Protein AF-A0A1J8Q9B5-F1 (afdb_monomer_lite)

pLDDT: mean 71.89, std 23.1, range [31.45, 95.44]

Structure (mmCIF, N/CA/C/O backbone):
data_AF-A0A1J8Q9B5-F1
#
_entry.id   AF-A0A1J8Q9B5-F1
#
loop_
_atom_site.group_PDB
_atom_site.id
_atom_site.type_symbol
_atom_site.label_atom_id
_atom_site.label_alt_id
_atom_site.label_comp_id
_atom_site.label_asym_id
_atom_site.label_entity_id
_atom_site.label_seq_id
_atom_site.pdbx_PDB_ins_code
_atom_site.Cartn_x
_atom_site.Cartn_y
_atom_site.Cartn_z
_atom_site.occupancy
_atom_site.B_iso_or_equiv
_atom_site.auth_seq_id
_atom_site.auth_comp_id
_atom_site.auth_asym_id
_atom_site.auth_atom_id
_atom_site.pdbx_PDB_model_num
ATOM 1 N N . MET A 1 1 ? 11.161 38.120 81.098 1.00 37.97 1 MET A N 1
ATOM 2 C CA . MET A 1 1 ? 11.593 39.272 80.282 1.00 37.97 1 MET A CA 1
ATOM 3 C C . MET A 1 1 ? 11.589 38.864 78.817 1.00 37.97 1 MET A C 1
ATOM 5 O O . MET A 1 1 ? 12.272 37.916 78.474 1.00 37.97 1 MET A O 1
ATOM 9 N N . VAL A 1 2 ? 10.709 39.518 78.053 1.00 39.62 2 VAL A N 1
ATOM 10 C CA . VAL A 1 2 ? 10.837 40.053 76.680 1.00 39.62 2 VAL A CA 1
ATOM 11 C C . VAL A 1 2 ? 11.689 39.292 75.637 1.00 39.62 2 VAL A C 1
ATOM 13 O O . VAL A 1 2 ? 12.862 39.021 75.855 1.00 39.62 2 VAL A O 1
ATOM 16 N N . ASN A 1 3 ? 11.066 39.044 74.474 1.00 36.25 3 ASN A N 1
ATOM 17 C CA . ASN A 1 3 ? 11.599 38.492 73.212 1.00 36.25 3 ASN A CA 1
ATOM 18 C C . ASN A 1 3 ? 12.945 39.108 72.749 1.00 36.25 3 ASN A C 1
ATOM 20 O O . ASN A 1 3 ? 13.311 40.205 73.172 1.00 36.25 3 ASN A O 1
ATOM 24 N N . PRO A 1 4 ? 13.609 38.494 71.747 1.00 43.34 4 PRO A N 1
ATOM 25 C CA . PRO A 1 4 ? 13.341 38.996 70.397 1.00 43.34 4 PRO A CA 1
ATOM 26 C C . PRO A 1 4 ? 13.170 37.912 69.322 1.00 43.34 4 PRO A C 1
ATOM 28 O O . PRO A 1 4 ? 14.044 37.093 69.044 1.00 43.34 4 PRO A O 1
ATOM 31 N N . THR A 1 5 ? 12.031 38.036 68.650 1.00 40.31 5 THR A N 1
ATOM 32 C CA . THR A 1 5 ? 11.688 37.568 67.311 1.00 40.31 5 THR A CA 1
ATOM 33 C C . THR A 1 5 ? 12.752 38.015 66.302 1.00 40.31 5 THR A C 1
ATOM 35 O O . THR A 1 5 ? 13.059 39.204 66.211 1.00 40.31 5 THR A O 1
ATOM 38 N N . LYS A 1 6 ? 13.300 37.089 65.507 1.00 41.00 6 LYS A N 1
ATOM 39 C CA . LYS A 1 6 ? 14.104 37.418 64.322 1.00 41.00 6 LYS A CA 1
ATOM 40 C C . LYS A 1 6 ? 13.505 36.776 63.075 1.00 41.00 6 LYS A C 1
ATOM 42 O O . LYS A 1 6 ? 13.606 35.572 62.887 1.00 41.00 6 LYS A O 1
ATOM 47 N N . GLY A 1 7 ? 12.991 37.645 62.208 1.00 36.69 7 GLY A N 1
ATOM 48 C CA . GLY A 1 7 ? 13.257 37.587 60.773 1.00 36.69 7 GLY A CA 1
ATOM 49 C C . GLY A 1 7 ? 12.438 36.590 59.967 1.00 36.69 7 GLY A C 1
ATOM 50 O O . GLY A 1 7 ? 12.928 35.528 59.594 1.00 36.69 7 GLY A O 1
ATOM 51 N N . GLU A 1 8 ? 11.236 37.020 59.606 1.00 31.45 8 GLU A N 1
ATOM 52 C CA . GLU A 1 8 ? 10.464 36.537 58.465 1.00 31.45 8 GLU A CA 1
ATOM 53 C C . GLU A 1 8 ? 11.328 36.570 57.187 1.00 31.45 8 GLU A C 1
ATOM 55 O O . GLU A 1 8 ? 11.732 37.632 56.713 1.00 31.45 8 GLU A O 1
ATOM 60 N N . LYS A 1 9 ? 11.673 35.394 56.646 1.00 39.00 9 LYS A N 1
ATOM 61 C CA . LYS A 1 9 ? 12.306 35.264 55.327 1.00 39.00 9 LYS A CA 1
ATOM 62 C C . LYS A 1 9 ? 11.243 34.861 54.314 1.00 39.00 9 LYS A C 1
ATOM 64 O O . LYS A 1 9 ? 10.872 33.694 54.221 1.00 39.00 9 LYS A O 1
ATOM 69 N N . VAL A 1 10 ? 10.801 35.853 53.545 1.00 36.19 10 VAL A N 1
ATOM 70 C CA . VAL A 1 10 ? 10.015 35.713 52.315 1.00 36.19 10 VAL A CA 1
ATOM 71 C C . VAL A 1 10 ? 10.718 34.719 51.387 1.00 36.19 10 VAL A C 1
ATOM 73 O O . VAL A 1 10 ? 11.797 34.992 50.860 1.00 36.19 10 VAL A O 1
ATOM 76 N N . LYS A 1 11 ? 10.124 33.537 51.216 1.00 38.09 11 LYS A N 1
ATOM 77 C CA . LYS A 1 11 ? 10.610 32.500 50.304 1.00 38.09 11 LYS A CA 1
ATOM 78 C C . LYS A 1 11 ? 9.924 32.717 48.956 1.00 38.09 11 LYS A C 1
ATOM 80 O O . LYS A 1 11 ? 8.767 32.359 48.777 1.00 38.09 11 LYS A O 1
ATOM 85 N N . GLN A 1 12 ? 10.639 33.391 48.062 1.00 38.09 12 GLN A N 1
ATOM 86 C CA . GLN A 1 12 ? 10.227 33.656 46.685 1.00 38.09 12 GLN A CA 1
ATOM 87 C C . GLN A 1 12 ? 9.994 32.346 45.915 1.00 38.09 12 GLN A C 1
ATOM 89 O O . GLN A 1 12 ? 10.729 31.371 46.093 1.00 38.09 12 GLN A O 1
ATOM 94 N N . GLU A 1 13 ? 8.970 32.351 45.062 1.00 38.22 13 GLU A N 1
ATOM 95 C CA . GLU A 1 13 ? 8.616 31.268 44.144 1.00 38.22 13 GLU A CA 1
ATOM 96 C C . GLU A 1 13 ? 9.751 30.943 43.150 1.00 38.22 13 GLU A C 1
ATOM 98 O O . GLU A 1 13 ? 10.479 31.841 42.710 1.00 38.22 13 GLU A O 1
ATOM 103 N N . PRO A 1 14 ? 9.919 29.667 42.759 1.00 37.19 14 PRO A N 1
ATOM 104 C CA . PRO A 1 14 ? 10.976 29.252 41.845 1.00 37.19 14 PRO A CA 1
ATOM 105 C C . PRO A 1 14 ? 10.692 29.689 40.398 1.00 37.19 14 PRO A C 1
ATOM 107 O O . PRO A 1 14 ? 9.735 29.249 39.763 1.00 37.19 14 PRO A O 1
ATOM 110 N N . ARG A 1 15 ? 11.586 30.525 39.852 1.00 40.06 15 ARG A N 1
ATOM 111 C CA . ARG A 1 15 ? 11.652 30.887 38.427 1.00 40.06 15 ARG A CA 1
ATOM 112 C C . ARG A 1 15 ? 11.910 29.653 37.553 1.00 40.06 15 ARG A C 1
ATOM 114 O O . ARG A 1 15 ? 12.902 28.950 37.728 1.00 40.06 15 ARG A O 1
ATOM 121 N N . VAL A 1 16 ? 11.042 29.459 36.564 1.00 41.94 16 VAL A N 1
ATOM 122 C CA . VAL A 1 16 ? 11.176 28.489 35.468 1.00 41.94 16 VAL A CA 1
ATOM 123 C C . VAL A 1 16 ? 12.417 28.824 34.618 1.00 41.94 16 VAL A C 1
ATOM 125 O O . VAL A 1 16 ? 12.542 29.971 34.186 1.00 41.94 16 VAL A O 1
ATOM 128 N N . PRO A 1 17 ? 13.333 27.875 34.339 1.00 41.62 17 PRO A N 1
ATOM 129 C CA . PRO A 1 17 ? 14.452 28.122 33.436 1.00 41.62 17 PRO A CA 1
ATOM 130 C C . PRO A 1 17 ? 14.002 28.113 31.965 1.00 41.62 17 PRO A C 1
ATOM 132 O O . PRO A 1 17 ? 13.393 27.163 31.469 1.00 41.62 17 PRO A O 1
ATOM 135 N N . GLU A 1 18 ? 14.323 29.203 31.272 1.00 42.78 18 GLU A N 1
ATOM 136 C CA . GLU A 1 18 ? 14.068 29.456 29.853 1.00 42.78 18 GLU A CA 1
ATOM 137 C C . GLU A 1 18 ? 14.906 28.510 28.962 1.00 42.78 18 GLU A C 1
ATOM 139 O O . GLU A 1 18 ? 16.101 28.309 29.184 1.00 42.78 18 GLU A O 1
ATOM 144 N N . LYS A 1 19 ? 14.283 27.887 27.951 1.00 44.78 19 LYS A N 1
ATOM 145 C CA . LYS A 1 19 ? 14.947 26.938 27.035 1.00 44.78 19 LYS A CA 1
ATOM 146 C C . LYS A 1 19 ? 15.888 27.674 26.059 1.00 44.78 19 LYS A C 1
ATOM 148 O O . LYS A 1 19 ? 15.477 28.681 25.484 1.00 44.78 19 LYS A O 1
ATOM 153 N N . PRO A 1 20 ? 17.094 27.151 25.764 1.00 37.00 20 PRO A N 1
ATOM 154 C CA . PRO A 1 20 ? 18.017 27.790 24.826 1.00 37.00 20 PRO A CA 1
ATOM 155 C C . PRO A 1 20 ? 17.549 27.664 23.362 1.00 37.00 20 PRO A C 1
ATOM 157 O O . PRO A 1 20 ? 17.234 26.575 22.872 1.00 37.00 20 PRO A O 1
ATOM 160 N N . LYS A 1 21 ? 17.528 28.804 22.655 1.00 39.72 21 LYS A N 1
ATOM 161 C CA . LYS A 1 21 ? 17.234 28.945 21.216 1.00 39.72 21 LYS A CA 1
ATOM 162 C C . LYS A 1 21 ? 18.351 28.308 20.370 1.00 39.72 21 LYS A C 1
ATOM 164 O O . LYS A 1 21 ? 19.524 28.608 20.564 1.00 39.72 21 LYS A O 1
ATOM 169 N N . ARG A 1 22 ? 17.991 27.447 19.409 1.00 42.56 22 ARG A N 1
ATOM 170 C CA . ARG A 1 22 ? 18.931 26.828 18.450 1.00 42.56 22 ARG A CA 1
ATOM 171 C C . ARG A 1 22 ? 19.319 27.837 17.352 1.00 42.56 22 ARG A C 1
ATOM 173 O O . ARG A 1 22 ? 18.414 28.475 16.815 1.00 42.56 22 ARG A O 1
ATOM 180 N N . PRO A 1 23 ? 20.604 27.974 16.976 1.00 38.94 23 PRO A N 1
ATOM 181 C CA . PRO A 1 23 ? 21.016 28.879 15.905 1.00 38.94 23 PRO A CA 1
ATOM 182 C C . PRO A 1 23 ? 20.683 28.311 14.514 1.00 38.94 23 PRO A C 1
ATOM 184 O O . PRO A 1 23 ? 20.817 27.113 14.256 1.00 38.94 23 PRO A O 1
ATOM 187 N N . GLY A 1 24 ? 20.220 29.201 13.630 1.00 32.00 24 GLY A N 1
ATOM 188 C CA . GLY A 1 24 ? 19.804 28.916 12.258 1.00 32.00 24 GLY A CA 1
ATOM 189 C C . GLY A 1 24 ? 20.959 28.479 11.355 1.00 32.00 24 GLY A C 1
ATOM 190 O O . GLY A 1 24 ? 22.085 28.959 11.467 1.00 32.00 24 GLY A O 1
ATOM 191 N N . LYS A 1 25 ? 20.669 27.544 10.447 1.00 38.66 25 LYS A N 1
ATOM 192 C CA . LYS A 1 25 ? 21.647 26.981 9.514 1.00 38.66 25 LYS A CA 1
ATOM 193 C C . LYS A 1 25 ? 21.808 27.922 8.317 1.00 38.66 25 LYS A C 1
ATOM 195 O O . LYS A 1 25 ? 20.867 28.138 7.558 1.00 38.66 25 LYS A O 1
ATOM 200 N N . SER A 1 26 ? 23.002 28.498 8.201 1.00 35.12 26 SER A N 1
ATOM 201 C CA . SER A 1 26 ? 23.416 29.380 7.110 1.00 35.12 26 SER A CA 1
ATOM 202 C C . SER A 1 26 ? 23.388 28.661 5.754 1.00 35.12 26 SER A C 1
ATOM 204 O O . SER A 1 26 ? 23.777 27.498 5.636 1.00 35.12 26 SER A O 1
ATOM 206 N N . ARG A 1 27 ? 22.911 29.379 4.736 1.00 37.00 27 ARG A N 1
ATOM 207 C CA . ARG A 1 27 ? 22.810 28.984 3.327 1.00 37.00 27 ARG A CA 1
ATOM 208 C C . ARG A 1 27 ? 24.163 29.225 2.650 1.00 37.00 27 ARG A C 1
ATOM 210 O O . ARG A 1 27 ? 24.475 30.365 2.322 1.00 37.00 27 ARG A O 1
ATOM 217 N N . MET A 1 28 ? 24.950 28.174 2.413 1.00 35.09 28 MET A N 1
ATOM 218 C CA . MET A 1 28 ? 26.115 28.268 1.525 1.00 35.09 28 MET A CA 1
ATOM 219 C C . MET A 1 28 ? 25.670 28.151 0.065 1.00 35.09 28 MET A C 1
ATOM 221 O O . MET A 1 28 ? 25.031 27.175 -0.326 1.00 35.09 28 MET A O 1
ATOM 225 N N . LYS A 1 29 ? 25.990 29.184 -0.719 1.00 39.03 29 LYS A N 1
ATOM 226 C CA . LYS A 1 29 ? 25.974 29.174 -2.183 1.00 39.03 29 LYS A CA 1
ATOM 227 C C . LYS A 1 29 ? 27.253 28.492 -2.664 1.00 39.03 29 LYS A C 1
ATOM 229 O O . LYS A 1 29 ? 28.325 28.863 -2.196 1.00 39.03 29 LYS A O 1
ATOM 234 N N . ILE A 1 30 ? 27.139 27.560 -3.604 1.00 41.88 30 ILE A N 1
ATOM 235 C CA . ILE A 1 30 ? 28.253 27.138 -4.457 1.00 41.88 30 ILE A CA 1
ATOM 236 C C . ILE A 1 30 ? 27.740 27.191 -5.893 1.00 41.88 30 ILE A C 1
ATOM 238 O O . ILE A 1 30 ? 26.637 26.728 -6.187 1.00 41.88 30 ILE A O 1
ATOM 242 N N . SER A 1 31 ? 28.518 27.884 -6.708 1.00 41.78 31 SER A N 1
ATOM 243 C CA . SER A 1 31 ? 28.293 28.280 -8.087 1.00 41.78 31 SER A CA 1
ATOM 244 C C . SER A 1 31 ? 28.962 27.313 -9.068 1.00 41.78 31 SER A C 1
ATOM 246 O O . SER A 1 31 ? 30.026 26.780 -8.772 1.00 41.78 31 SER A O 1
ATOM 248 N N . ASP A 1 32 ? 28.322 27.214 -10.233 1.00 34.56 32 ASP A N 1
ATOM 249 C CA . ASP A 1 32 ? 28.873 27.066 -11.584 1.00 34.56 32 ASP A CA 1
ATOM 250 C C . ASP A 1 32 ? 29.410 25.719 -12.121 1.00 34.56 32 ASP A C 1
ATOM 252 O O . ASP A 1 32 ? 30.462 25.222 -11.738 1.00 34.56 32 ASP A O 1
ATOM 256 N N . THR A 1 33 ? 28.698 25.312 -13.187 1.00 36.91 33 THR A N 1
ATOM 257 C CA . THR A 1 33 ? 29.122 24.679 -14.455 1.00 36.91 33 THR A CA 1
ATOM 258 C C . THR A 1 33 ? 29.316 23.166 -14.501 1.00 36.91 33 THR A C 1
ATOM 260 O O . THR A 1 33 ? 30.278 22.637 -13.969 1.00 36.91 33 THR A O 1
ATOM 263 N N . GLU A 1 34 ? 28.418 22.496 -15.234 1.00 36.19 34 GLU A N 1
ATOM 264 C CA . GLU A 1 34 ? 28.740 21.757 -16.469 1.00 36.19 34 GLU A CA 1
ATOM 265 C C . GLU A 1 34 ? 27.428 21.364 -17.176 1.00 36.19 34 GLU A C 1
ATOM 267 O O . GLU A 1 34 ? 26.572 20.678 -16.615 1.00 36.19 34 GLU A O 1
ATOM 272 N N . GLU A 1 35 ? 27.238 21.877 -18.396 1.00 46.47 35 GLU A N 1
ATOM 273 C CA . GLU A 1 35 ? 26.147 21.498 -19.293 1.00 46.47 35 GLU A CA 1
ATOM 274 C C . GLU A 1 35 ? 26.383 20.066 -19.780 1.00 46.47 35 GLU A C 1
ATOM 276 O O . GLU A 1 35 ? 27.334 19.789 -20.507 1.00 46.47 35 GLU A O 1
ATOM 281 N N . VAL A 1 36 ? 25.503 19.149 -19.384 1.00 38.34 36 VAL A N 1
ATOM 282 C CA . VAL A 1 36 ? 25.372 17.843 -20.030 1.00 38.34 36 VAL A CA 1
ATOM 283 C C . VAL A 1 36 ? 23.997 17.812 -20.668 1.00 38.34 36 VAL A C 1
ATOM 285 O O . VAL A 1 36 ? 22.975 17.799 -19.977 1.00 38.34 36 VAL A O 1
ATOM 288 N N . GLU A 1 37 ? 23.995 17.832 -21.998 1.00 46.12 37 GLU A N 1
ATOM 289 C CA . GLU A 1 37 ? 22.807 17.672 -22.822 1.00 46.12 37 GLU A CA 1
ATOM 290 C C . GLU A 1 37 ? 22.069 16.390 -22.429 1.00 46.12 37 GLU A C 1
ATOM 292 O O . GLU A 1 37 ? 22.513 15.265 -22.672 1.00 46.12 37 GLU A O 1
ATOM 297 N N . THR A 1 38 ? 20.921 16.566 -21.782 1.00 33.03 38 THR A N 1
ATOM 298 C CA . THR A 1 38 ? 19.993 15.480 -21.494 1.00 33.03 38 THR A CA 1
ATOM 299 C C . THR A 1 38 ? 19.016 15.404 -22.653 1.00 33.03 38 THR A C 1
ATOM 301 O O . THR A 1 38 ? 18.102 16.208 -22.786 1.00 33.03 38 THR A O 1
ATOM 304 N N . SER A 1 39 ? 19.282 14.433 -23.524 1.00 37.62 39 SER A N 1
ATOM 305 C CA . SER A 1 39 ? 18.437 14.035 -24.644 1.00 37.62 39 SER A CA 1
ATOM 306 C C . SER A 1 39 ? 16.961 13.948 -24.227 1.00 37.62 39 SER A C 1
ATOM 308 O O . SER A 1 39 ? 16.612 13.249 -23.272 1.00 37.62 39 SER A O 1
ATOM 310 N N . ASP A 1 40 ? 16.119 14.663 -24.976 1.00 38.69 40 ASP A N 1
ATOM 311 C CA . ASP A 1 40 ? 14.670 14.844 -24.841 1.00 38.69 40 ASP A CA 1
ATOM 312 C C . ASP A 1 40 ? 13.852 13.543 -24.934 1.00 38.69 40 ASP A C 1
ATOM 314 O O . ASP A 1 40 ? 13.034 13.343 -25.836 1.00 38.69 40 ASP A O 1
ATOM 318 N N . ASN A 1 41 ? 14.030 12.636 -23.976 1.00 43.22 41 ASN A N 1
ATOM 319 C CA . ASN A 1 41 ? 13.220 11.421 -23.865 1.00 43.22 41 ASN A CA 1
ATOM 320 C C . ASN A 1 41 ? 12.612 11.231 -22.464 1.00 43.22 41 ASN A C 1
ATOM 322 O O . ASN A 1 41 ? 12.140 10.152 -22.116 1.00 43.22 41 ASN A O 1
ATOM 326 N N . GLU A 1 42 ? 12.590 12.293 -21.653 1.00 40.62 42 GLU A N 1
ATOM 327 C CA . GLU A 1 42 ? 12.031 12.292 -20.291 1.00 40.62 42 GLU A CA 1
ATOM 328 C C . GLU A 1 42 ? 10.604 12.884 -20.225 1.00 40.62 42 GLU A C 1
ATOM 330 O O . GLU A 1 42 ? 9.890 12.754 -19.229 1.00 40.62 42 GLU A O 1
ATOM 335 N N . ALA A 1 43 ? 10.119 13.486 -21.317 1.00 36.19 43 ALA A N 1
ATOM 336 C CA . ALA A 1 43 ? 8.860 14.234 -21.326 1.00 36.19 43 ALA A CA 1
ATOM 337 C C . ALA A 1 43 ? 7.587 13.389 -21.561 1.00 36.19 43 ALA A C 1
ATOM 339 O O . ALA A 1 43 ? 6.483 13.920 -21.431 1.00 36.19 43 ALA A O 1
ATOM 340 N N . LYS A 1 44 ? 7.691 12.088 -21.881 1.00 38.66 44 LYS A N 1
ATOM 341 C CA . LYS A 1 44 ? 6.511 11.234 -22.163 1.00 38.66 44 LYS A CA 1
ATOM 342 C C . LYS A 1 44 ? 6.073 10.295 -21.035 1.00 38.66 44 LYS A C 1
ATOM 344 O O . LYS A 1 44 ? 4.968 9.771 -21.112 1.00 38.66 44 LYS A O 1
ATOM 349 N N . ALA A 1 45 ? 6.851 10.137 -19.963 1.00 46.53 45 ALA A N 1
ATOM 350 C CA . ALA A 1 45 ? 6.429 9.361 -18.785 1.00 46.53 45 ALA A CA 1
ATOM 351 C C . ALA A 1 45 ? 5.714 10.217 -17.713 1.00 46.53 45 ALA A C 1
ATOM 353 O O . ALA A 1 45 ? 5.262 9.709 -16.688 1.00 46.53 45 ALA A O 1
ATOM 354 N N . SER A 1 46 ? 5.618 11.534 -17.929 1.00 45.22 46 SER A N 1
ATOM 355 C CA . SER A 1 46 ? 5.212 12.520 -16.919 1.00 45.22 46 SER A CA 1
ATOM 356 C C . SER A 1 46 ? 3.710 12.848 -16.885 1.00 45.22 46 SER A C 1
ATOM 358 O O . SER A 1 46 ? 3.267 13.538 -15.965 1.00 45.22 46 SER A O 1
ATOM 360 N N . LYS A 1 47 ? 2.896 12.319 -17.810 1.00 45.47 47 LYS A N 1
ATOM 361 C CA . LYS A 1 47 ? 1.427 12.443 -17.782 1.00 45.47 47 LYS A CA 1
ATOM 362 C C . LYS A 1 47 ? 0.776 11.115 -17.380 1.00 45.47 47 LYS A C 1
ATOM 364 O O . LYS A 1 47 ? 0.609 10.232 -18.207 1.00 45.47 47 LYS A O 1
ATOM 369 N N . GLY A 1 48 ? 0.339 11.025 -16.121 1.00 55.88 48 GLY A N 1
ATOM 370 C CA . GLY A 1 48 ? -0.802 10.176 -15.760 1.00 55.88 48 GLY A CA 1
ATOM 371 C C . GLY A 1 48 ? -0.514 8.816 -15.124 1.00 55.88 48 GLY A C 1
ATOM 372 O O . GLY A 1 48 ? -1.137 7.840 -15.521 1.00 55.88 48 GLY A O 1
ATOM 373 N N . LEU A 1 49 ? 0.320 8.729 -14.076 1.00 72.75 49 LEU A N 1
ATOM 374 C CA . LEU A 1 49 ? 0.230 7.566 -13.179 1.00 72.75 49 LEU A CA 1
ATOM 375 C C . LEU A 1 49 ? -1.094 7.645 -12.395 1.00 72.75 49 LEU A C 1
ATOM 377 O O . LEU A 1 49 ? -1.159 8.201 -11.289 1.00 72.75 49 LEU A O 1
ATOM 381 N N . ASN A 1 50 ? -2.163 7.142 -13.005 1.00 85.06 50 ASN A N 1
ATOM 382 C CA . ASN A 1 50 ? -3.473 6.987 -12.399 1.00 85.06 50 ASN A CA 1
ATOM 383 C C . ASN A 1 50 ? -3.728 5.4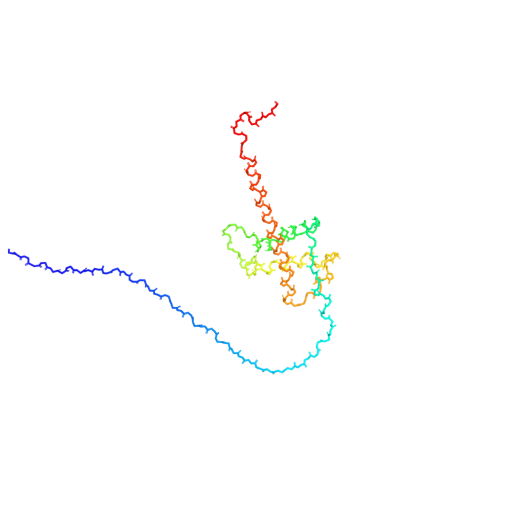96 -12.177 1.00 85.06 50 ASN A C 1
ATOM 385 O O . ASN A 1 50 ? -3.870 4.742 -13.131 1.00 85.06 50 ASN A O 1
ATOM 389 N N . ILE A 1 51 ? -3.733 5.081 -10.913 1.00 90.19 51 ILE A N 1
ATOM 390 C CA . ILE A 1 51 ? -4.054 3.707 -10.537 1.00 90.19 51 ILE A CA 1
ATOM 391 C C . ILE A 1 51 ? -5.562 3.662 -10.332 1.00 90.19 51 ILE A C 1
ATOM 393 O O . ILE A 1 51 ? -6.088 4.414 -9.507 1.00 90.19 51 ILE A O 1
ATOM 397 N N . ASN A 1 52 ? -6.238 2.808 -11.093 1.00 91.62 52 ASN A N 1
ATOM 398 C CA . ASN A 1 52 ? -7.651 2.537 -10.904 1.00 91.62 52 ASN A CA 1
ATOM 399 C C . ASN A 1 52 ? -7.847 1.697 -9.634 1.00 91.62 52 ASN A C 1
ATOM 401 O O . ASN A 1 52 ? -7.486 0.525 -9.609 1.00 91.62 52 ASN A O 1
ATOM 405 N N . TRP A 1 53 ? -8.408 2.309 -8.592 1.00 92.50 53 TRP A N 1
ATOM 406 C CA . TRP A 1 53 ? -8.713 1.651 -7.318 1.00 92.50 53 TRP A CA 1
ATOM 407 C C . TRP A 1 53 ? -10.152 1.137 -7.225 1.00 92.50 53 TRP A C 1
ATOM 409 O O . TRP A 1 53 ? -10.538 0.641 -6.164 1.00 92.50 53 TRP A O 1
ATOM 419 N N . ASP A 1 54 ? -10.935 1.273 -8.295 1.00 89.62 54 ASP A N 1
ATOM 420 C CA . ASP A 1 54 ? -12.276 0.689 -8.394 1.00 89.62 54 ASP A CA 1
ATOM 421 C C . ASP A 1 54 ? -12.214 -0.788 -8.814 1.00 89.62 54 ASP A C 1
ATOM 423 O O . ASP A 1 54 ? -13.203 -1.504 -8.719 1.00 89.62 54 ASP A O 1
ATOM 427 N N . ASP A 1 55 ? -11.034 -1.267 -9.221 1.00 90.31 55 ASP A N 1
ATOM 428 C CA . ASP A 1 55 ? -10.766 -2.685 -9.435 1.00 90.31 55 ASP A CA 1
ATOM 429 C C . ASP A 1 55 ? -10.749 -3.441 -8.095 1.00 90.31 55 ASP A C 1
ATOM 431 O O . ASP A 1 55 ? -9.892 -3.223 -7.229 1.00 90.31 55 ASP A O 1
ATOM 435 N N . GLU A 1 56 ? -11.717 -4.339 -7.921 1.00 90.75 56 GLU A N 1
ATOM 436 C CA . GLU A 1 56 ? -11.852 -5.157 -6.721 1.00 90.75 56 GLU A CA 1
ATOM 437 C C . GLU A 1 56 ? -10.669 -6.118 -6.546 1.00 90.75 56 GLU A C 1
ATOM 439 O O . GLU A 1 56 ? -10.187 -6.294 -5.425 1.00 90.75 56 GLU A O 1
ATOM 444 N N . ALA A 1 57 ? -10.133 -6.670 -7.639 1.00 91.38 57 ALA A N 1
ATOM 445 C CA . ALA A 1 57 ? -9.010 -7.602 -7.583 1.00 91.38 57 ALA A CA 1
ATOM 446 C C . ALA A 1 57 ? -7.754 -6.921 -7.025 1.00 91.38 57 ALA A C 1
ATOM 448 O O . ALA A 1 57 ? -7.061 -7.484 -6.176 1.00 91.38 57 ALA A O 1
ATOM 449 N N . LEU A 1 58 ? -7.499 -5.672 -7.430 1.00 91.88 58 LEU A N 1
ATOM 450 C CA . LEU A 1 58 ? -6.387 -4.882 -6.904 1.00 91.88 58 LEU A CA 1
ATOM 451 C C . LEU A 1 58 ? -6.572 -4.545 -5.416 1.00 91.88 58 LEU A C 1
ATOM 453 O O . LEU A 1 58 ? -5.601 -4.532 -4.656 1.00 91.88 58 LEU A O 1
ATOM 457 N N . ASN A 1 59 ? -7.806 -4.279 -4.982 1.00 92.62 59 ASN A N 1
ATOM 458 C CA . ASN A 1 59 ? -8.105 -4.018 -3.573 1.00 92.62 59 ASN A CA 1
ATOM 459 C C . ASN A 1 59 ? -7.913 -5.262 -2.703 1.00 92.62 59 ASN A C 1
ATOM 461 O O . ASN A 1 59 ? -7.315 -5.161 -1.630 1.00 92.62 59 ASN A O 1
ATOM 465 N N . TRP A 1 60 ? -8.366 -6.426 -3.166 1.00 93.88 60 TRP A N 1
ATOM 466 C CA . TRP A 1 60 ? -8.127 -7.685 -2.467 1.00 93.88 60 TRP A CA 1
ATOM 467 C C . TRP A 1 60 ? -6.645 -8.037 -2.435 1.00 93.88 60 TRP A C 1
ATOM 469 O O . TRP A 1 60 ? -6.135 -8.350 -1.363 1.00 93.88 60 TRP A O 1
ATOM 479 N N . ALA A 1 61 ? -5.922 -7.867 -3.546 1.00 93.62 61 ALA A N 1
ATOM 480 C CA . ALA A 1 61 ? -4.473 -8.051 -3.575 1.00 93.62 61 ALA A CA 1
ATOM 481 C C . ALA A 1 61 ? -3.761 -7.133 -2.566 1.00 93.62 61 ALA A C 1
ATOM 483 O O . ALA A 1 61 ? -2.857 -7.577 -1.861 1.00 93.62 61 ALA A O 1
ATOM 484 N N . LEU A 1 62 ? -4.192 -5.869 -2.447 1.00 94.81 62 LEU A N 1
ATOM 485 C CA . LEU A 1 62 ? -3.673 -4.921 -1.454 1.00 94.81 62 LEU A CA 1
ATOM 486 C C . LEU A 1 62 ? -3.901 -5.410 -0.019 1.00 94.81 62 LEU A C 1
ATOM 488 O O . LEU A 1 62 ? -2.983 -5.331 0.798 1.00 94.81 62 LEU A O 1
ATOM 492 N N . ILE A 1 63 ? -5.101 -5.902 0.289 1.00 94.00 63 ILE A N 1
ATOM 493 C CA . ILE A 1 63 ? -5.429 -6.432 1.617 1.00 94.00 63 ILE A CA 1
ATOM 494 C C . ILE A 1 63 ? -4.588 -7.679 1.907 1.00 94.00 63 ILE A C 1
ATOM 496 O O . ILE A 1 63 ? -3.919 -7.708 2.939 1.00 94.00 63 ILE A O 1
ATOM 500 N N . SER A 1 64 ? -4.547 -8.645 0.985 1.00 94.06 64 SER A N 1
ATOM 501 C CA . SER A 1 64 ? -3.749 -9.872 1.110 1.00 94.06 64 SER A CA 1
ATOM 502 C C . SER A 1 64 ? -2.266 -9.568 1.320 1.00 94.06 64 SER A C 1
ATOM 504 O O . SER A 1 64 ? -1.657 -10.055 2.267 1.00 94.06 64 SER A O 1
ATOM 506 N N . ALA A 1 65 ? -1.689 -8.661 0.528 1.00 93.88 65 ALA A N 1
ATOM 507 C CA . ALA A 1 65 ? -0.285 -8.280 0.668 1.00 93.88 65 ALA A CA 1
ATOM 508 C C . ALA A 1 65 ? 0.037 -7.643 2.037 1.00 93.88 65 ALA A C 1
ATOM 510 O O . ALA A 1 65 ? 1.164 -7.754 2.521 1.00 93.88 65 ALA A O 1
ATOM 511 N N . ILE A 1 66 ? -0.937 -6.993 2.687 1.00 93.62 66 ILE A N 1
ATOM 512 C CA . ILE A 1 66 ? -0.781 -6.474 4.053 1.00 93.62 66 ILE A CA 1
ATOM 513 C C . ILE A 1 66 ? -0.953 -7.583 5.090 1.00 93.62 66 ILE A C 1
ATOM 515 O O . ILE A 1 66 ? -0.251 -7.565 6.100 1.00 93.62 66 ILE A O 1
ATOM 519 N N . THR A 1 67 ? -1.899 -8.505 4.908 1.00 93.06 67 THR A N 1
ATOM 520 C CA . THR A 1 67 ? -2.203 -9.537 5.910 1.00 93.06 67 THR A CA 1
ATOM 521 C C . THR A 1 67 ? -1.191 -10.670 5.928 1.00 93.06 67 THR A C 1
ATOM 523 O O . THR A 1 67 ? -0.905 -11.185 7.011 1.00 93.06 67 THR A O 1
ATOM 526 N N . ASP A 1 68 ? -0.651 -11.021 4.764 1.00 92.88 68 ASP A N 1
ATOM 527 C CA . ASP A 1 68 ? 0.193 -12.200 4.575 1.00 92.88 68 ASP A CA 1
ATOM 528 C C . ASP A 1 68 ? 1.648 -11.919 4.981 1.00 92.88 68 ASP A C 1
ATOM 530 O O . ASP A 1 68 ? 2.323 -12.783 5.544 1.00 92.88 68 ASP A O 1
ATOM 534 N N . ASP A 1 69 ? 2.128 -10.683 4.789 1.00 90.12 69 ASP A N 1
ATOM 535 C CA . ASP A 1 69 ? 3.431 -10.251 5.295 1.00 90.12 69 ASP A CA 1
ATOM 536 C C . ASP A 1 69 ? 3.296 -9.630 6.694 1.00 90.12 69 ASP A C 1
ATOM 538 O O . ASP A 1 69 ? 2.975 -8.450 6.875 1.00 90.12 69 ASP A O 1
ATOM 542 N N . ALA A 1 70 ? 3.632 -10.426 7.711 1.00 87.94 70 ALA A N 1
ATOM 543 C CA . ALA A 1 70 ? 3.618 -10.004 9.109 1.00 87.94 70 ALA A CA 1
ATOM 544 C C . ALA A 1 70 ? 4.462 -8.742 9.386 1.00 87.94 70 ALA A C 1
ATOM 546 O O . ALA A 1 70 ? 4.112 -7.962 10.277 1.00 87.94 70 ALA A O 1
ATOM 547 N N . LYS A 1 71 ? 5.550 -8.502 8.637 1.00 87.31 71 LYS A N 1
ATOM 548 C CA . LYS A 1 71 ? 6.397 -7.308 8.804 1.00 87.31 71 LYS A CA 1
ATOM 549 C C . LYS A 1 71 ? 5.708 -6.070 8.244 1.00 87.31 71 LYS A C 1
ATOM 551 O O . LYS A 1 71 ? 5.735 -5.030 8.903 1.00 87.31 71 LYS A O 1
ATOM 556 N N . ILE A 1 72 ? 5.078 -6.180 7.072 1.00 89.69 72 ILE A N 1
ATOM 557 C CA . ILE A 1 72 ? 4.292 -5.084 6.484 1.00 89.69 72 ILE A CA 1
ATOM 558 C C . ILE A 1 72 ? 3.094 -4.777 7.384 1.00 89.69 72 ILE A C 1
ATOM 560 O O . ILE A 1 72 ? 2.876 -3.611 7.724 1.00 89.69 72 ILE A O 1
ATOM 564 N N . LYS A 1 73 ? 2.378 -5.808 7.852 1.00 90.81 73 LYS A N 1
ATOM 565 C CA . LYS A 1 73 ? 1.275 -5.663 8.809 1.00 90.81 73 LYS A CA 1
ATOM 566 C C . LYS A 1 73 ? 1.710 -4.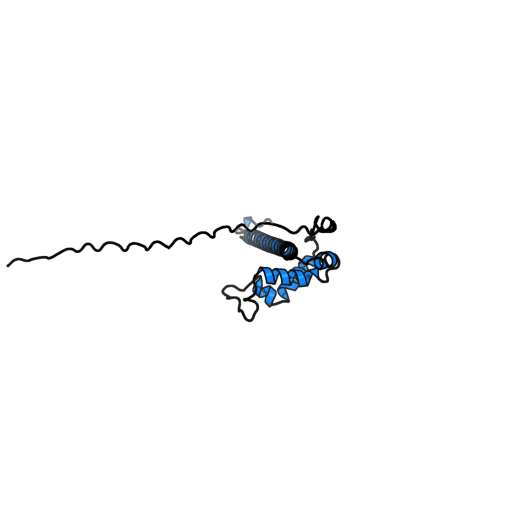894 10.047 1.00 90.81 73 LYS A C 1
ATOM 568 O O . LYS A 1 73 ? 1.120 -3.869 10.373 1.00 90.81 73 LYS A O 1
ATOM 573 N N . GLN A 1 74 ? 2.771 -5.356 10.707 1.00 88.06 74 GLN A N 1
ATOM 574 C CA . GLN A 1 74 ? 3.269 -4.742 11.934 1.00 88.06 74 GLN A CA 1
ATOM 575 C C . GLN A 1 74 ? 3.798 -3.318 11.695 1.00 88.06 74 GLN A C 1
ATOM 577 O O . GLN A 1 74 ? 3.629 -2.450 12.551 1.00 88.06 74 GLN A O 1
ATOM 582 N N . GLY A 1 75 ? 4.426 -3.062 10.546 1.00 87.69 75 GLY A N 1
ATOM 583 C CA . GLY A 1 75 ? 4.969 -1.753 10.191 1.00 87.69 75 GLY A CA 1
ATOM 584 C C . GLY A 1 75 ? 3.910 -0.708 9.827 1.00 87.69 75 GLY A C 1
ATOM 585 O O . GLY A 1 75 ? 4.085 0.479 10.116 1.00 87.69 75 GLY A O 1
ATOM 586 N N . LEU A 1 76 ? 2.808 -1.124 9.197 1.00 90.12 76 LEU A N 1
ATOM 587 C CA . LEU A 1 76 ? 1.719 -0.228 8.794 1.00 90.12 76 LEU A CA 1
ATOM 588 C C . LEU A 1 76 ? 0.644 -0.075 9.874 1.00 90.12 76 LEU A C 1
ATOM 590 O O . LEU A 1 76 ? 0.161 1.045 10.085 1.00 90.12 76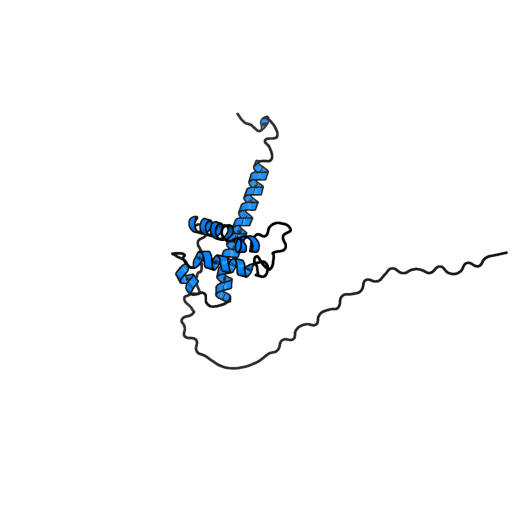 LEU A O 1
ATOM 594 N N . PHE A 1 77 ? 0.316 -1.176 10.552 1.00 89.19 77 PHE A N 1
ATOM 595 C CA . PHE A 1 77 ? -0.752 -1.316 11.541 1.00 89.19 77 PHE A CA 1
ATOM 596 C C . PHE A 1 77 ? -0.228 -2.036 12.797 1.00 89.19 77 PHE A C 1
ATOM 598 O O . PHE A 1 77 ? -0.584 -3.191 13.056 1.00 89.19 77 PHE A O 1
ATOM 605 N N . PRO A 1 78 ? 0.651 -1.387 13.582 1.00 86.38 78 PRO A N 1
ATOM 606 C CA . PRO A 1 78 ? 1.148 -1.974 14.817 1.00 86.38 78 PRO A CA 1
ATOM 607 C C . PRO A 1 78 ? 0.001 -2.172 15.824 1.00 86.38 78 PRO A C 1
ATOM 609 O O . PRO A 1 78 ? -0.899 -1.330 15.900 1.00 86.38 78 PRO A O 1
ATOM 612 N N . PRO A 1 79 ? 0.031 -3.248 16.628 1.00 81.81 79 PRO A N 1
ATOM 613 C CA . PRO A 1 79 ? -0.941 -3.433 17.696 1.00 81.81 79 PRO A CA 1
ATOM 614 C C . PRO A 1 79 ? -0.804 -2.341 18.774 1.00 81.81 79 PRO A C 1
ATOM 616 O O . PRO A 1 79 ? 0.290 -1.797 18.973 1.00 81.81 79 PRO A O 1
ATOM 619 N N . PRO A 1 80 ? -1.893 -2.006 19.489 1.00 82.00 80 PRO A N 1
ATOM 620 C CA . PRO A 1 80 ? -1.874 -0.974 20.522 1.00 82.00 80 PRO A CA 1
ATOM 621 C C . PRO A 1 80 ? -0.848 -1.308 21.615 1.00 82.00 80 PRO A C 1
ATOM 623 O O . PRO A 1 80 ? -0.775 -2.437 22.092 1.00 82.00 80 PRO A O 1
ATOM 626 N N . GLY A 1 81 ? -0.028 -0.323 21.993 1.00 72.56 81 GLY A N 1
ATOM 627 C CA . GLY A 1 81 ? 1.017 -0.477 23.014 1.00 72.56 81 GLY A CA 1
ATOM 628 C C . GLY A 1 81 ? 2.283 -1.219 22.563 1.00 72.56 81 GLY A C 1
ATOM 629 O O . GLY A 1 81 ? 3.227 -1.332 23.344 1.00 72.56 81 GLY A O 1
ATOM 630 N N . ALA A 1 82 ? 2.354 -1.701 21.319 1.00 66.12 82 ALA A N 1
ATOM 631 C CA . ALA A 1 82 ? 3.550 -2.368 20.822 1.00 66.12 82 ALA A CA 1
ATOM 632 C C . ALA A 1 82 ? 4.593 -1.357 20.331 1.00 66.12 82 ALA A C 1
ATOM 634 O O . ALA A 1 82 ? 4.428 -0.709 19.297 1.00 66.12 82 ALA A O 1
ATOM 635 N N . ASN A 1 83 ? 5.727 -1.290 21.028 1.00 66.62 83 ASN A N 1
ATOM 636 C CA . ASN A 1 83 ? 6.943 -0.738 20.442 1.00 66.62 83 ASN A CA 1
ATOM 637 C C . ASN A 1 83 ? 7.367 -1.665 19.301 1.00 66.62 83 ASN A C 1
ATOM 639 O O . ASN A 1 83 ? 7.592 -2.860 19.514 1.00 66.62 83 ASN A O 1
ATOM 643 N N . VAL A 1 84 ? 7.440 -1.138 18.079 1.00 63.75 84 VAL A N 1
ATOM 644 C CA . VAL A 1 84 ? 7.789 -1.944 16.909 1.00 63.75 84 VAL A CA 1
ATOM 645 C C . VAL A 1 84 ? 9.204 -2.493 17.115 1.00 63.75 84 VAL A C 1
ATOM 647 O O . VAL A 1 84 ? 10.175 -1.741 17.166 1.00 63.75 84 VAL A O 1
ATOM 650 N N . SER A 1 85 ? 9.323 -3.808 17.310 1.00 64.12 85 SER A N 1
ATOM 651 C CA . SER A 1 85 ? 10.607 -4.449 17.607 1.00 64.12 85 SER A CA 1
ATOM 652 C C . SER A 1 85 ? 11.570 -4.240 16.445 1.00 64.12 85 SER A C 1
ATOM 654 O O . SER A 1 85 ? 11.246 -4.570 15.303 1.00 64.12 85 SER A O 1
ATOM 656 N N . THR A 1 86 ? 12.781 -3.754 16.723 1.00 65.88 86 THR A N 1
ATOM 657 C CA . THR A 1 86 ? 13.835 -3.592 15.708 1.00 65.88 86 THR A CA 1
ATOM 658 C C . THR A 1 86 ? 14.161 -4.908 14.996 1.00 65.88 86 THR A C 1
ATOM 660 O O . THR A 1 86 ? 14.485 -4.883 13.810 1.00 65.88 86 THR A O 1
ATOM 663 N N . LYS A 1 87 ? 13.981 -6.058 15.666 1.00 61.72 87 LYS A N 1
ATOM 664 C CA . LYS A 1 87 ? 14.146 -7.400 15.076 1.00 61.72 87 LYS A CA 1
ATOM 665 C C . LYS A 1 87 ? 13.004 -7.800 14.128 1.00 61.72 87 LYS A C 1
ATOM 667 O O . LYS A 1 87 ? 13.255 -8.507 13.158 1.00 61.72 87 LYS A O 1
ATOM 672 N N . ASN A 1 88 ? 11.784 -7.306 14.353 1.00 64.25 88 ASN A N 1
ATOM 673 C CA . ASN A 1 88 ? 10.585 -7.670 13.580 1.00 64.25 88 ASN A CA 1
ATOM 674 C C . ASN A 1 88 ? 10.108 -6.536 12.654 1.00 64.25 88 ASN A C 1
ATOM 676 O O . ASN A 1 88 ? 8.920 -6.371 12.411 1.00 64.25 88 ASN A O 1
ATOM 680 N N . GLY A 1 89 ? 11.036 -5.737 12.120 1.00 63.00 89 GLY A N 1
ATOM 681 C CA . GLY A 1 89 ? 10.710 -4.704 11.128 1.00 63.00 89 GLY A CA 1
ATOM 682 C C . GLY A 1 89 ? 10.427 -3.309 11.693 1.00 63.00 89 GLY A C 1
ATOM 683 O O . GLY A 1 89 ? 10.125 -2.403 10.921 1.00 63.00 89 GLY A O 1
ATOM 684 N N . GLY A 1 90 ? 10.601 -3.092 12.997 1.00 64.56 90 GLY A N 1
ATOM 685 C CA . GLY A 1 90 ? 10.460 -1.777 13.632 1.00 64.56 90 GLY A CA 1
ATOM 686 C C . GLY A 1 90 ? 11.591 -0.788 13.395 1.00 64.56 90 GLY A C 1
ATOM 687 O O . GLY A 1 90 ? 11.435 0.388 13.693 1.00 64.56 90 GLY A O 1
ATOM 688 N N . GLY A 1 91 ? 12.714 -1.238 12.830 1.00 70.88 91 GLY A N 1
ATOM 689 C CA . GLY A 1 91 ? 13.785 -0.339 12.390 1.00 70.88 91 GLY A CA 1
ATOM 690 C C . GLY A 1 91 ? 13.494 0.361 11.058 1.00 70.88 91 GLY A C 1
ATOM 691 O O . GLY A 1 91 ? 14.144 1.353 10.746 1.00 70.88 91 GLY A O 1
ATOM 692 N N . LYS A 1 92 ? 12.533 -0.147 10.276 1.00 81.25 92 LYS A N 1
ATOM 693 C CA . LYS A 1 92 ? 12.168 0.418 8.974 1.00 81.25 92 LYS A CA 1
ATOM 694 C C . LYS A 1 92 ? 11.134 1.519 9.135 1.00 81.25 92 LYS A C 1
ATOM 696 O O . LYS A 1 92 ? 10.195 1.393 9.925 1.00 81.25 92 LYS A O 1
ATOM 701 N N . SER A 1 93 ? 11.275 2.582 8.349 1.00 85.31 93 SER A N 1
ATOM 702 C CA . SER A 1 93 ? 10.278 3.650 8.324 1.00 85.31 93 SER A CA 1
ATOM 703 C C . SER A 1 93 ? 8.938 3.155 7.761 1.00 85.31 93 SER A C 1
ATOM 705 O O . SER A 1 93 ? 8.873 2.221 6.960 1.00 85.31 93 SER A O 1
ATOM 707 N N . LYS A 1 94 ? 7.836 3.821 8.126 1.00 86.56 94 LYS A N 1
ATOM 708 C CA . LYS A 1 94 ? 6.507 3.531 7.555 1.00 86.56 94 LYS A CA 1
ATOM 709 C C . LYS A 1 94 ? 6.508 3.629 6.021 1.00 86.56 94 LYS A C 1
ATOM 711 O O . LYS A 1 94 ? 5.848 2.841 5.353 1.00 86.56 94 LYS A O 1
ATOM 716 N N . THR A 1 95 ? 7.294 4.555 5.475 1.00 89.81 95 THR A N 1
ATOM 717 C CA . THR A 1 95 ? 7.508 4.748 4.033 1.00 89.81 95 THR A CA 1
ATOM 718 C C . THR A 1 95 ? 8.150 3.524 3.375 1.00 89.81 95 THR A C 1
ATOM 720 O O . THR A 1 95 ? 7.757 3.145 2.277 1.00 89.81 95 THR A O 1
ATOM 723 N N . GLU A 1 96 ? 9.101 2.864 4.038 1.00 91.31 96 GLU A N 1
ATOM 724 C CA . GLU A 1 96 ? 9.726 1.640 3.518 1.00 91.31 96 GLU A CA 1
ATOM 725 C C . GLU A 1 96 ? 8.754 0.464 3.474 1.00 91.31 96 GLU A C 1
ATOM 727 O O . GLU A 1 96 ? 8.772 -0.298 2.511 1.00 91.31 96 GLU A O 1
ATOM 732 N N . HIS A 1 97 ? 7.877 0.332 4.472 1.00 92.19 97 HIS A N 1
ATOM 733 C CA . HIS A 1 97 ? 6.816 -0.682 4.453 1.00 92.19 97 HIS A CA 1
ATOM 734 C C . HIS A 1 97 ? 5.794 -0.409 3.342 1.00 92.19 97 HIS A C 1
ATOM 736 O O . HIS A 1 97 ? 5.367 -1.330 2.653 1.00 92.19 97 HIS A O 1
ATOM 742 N N . GLN A 1 98 ? 5.460 0.861 3.091 1.00 93.88 98 GLN A N 1
ATOM 743 C CA . GLN A 1 98 ? 4.616 1.252 1.953 1.00 93.88 98 GLN A CA 1
ATOM 744 C C . GLN A 1 98 ? 5.295 0.978 0.605 1.00 93.88 98 GLN A C 1
ATOM 746 O O . GLN A 1 98 ? 4.628 0.593 -0.353 1.00 93.88 98 GLN A O 1
ATOM 751 N N . TRP A 1 99 ? 6.615 1.153 0.520 1.00 94.88 99 TRP A N 1
ATOM 752 C CA . TRP A 1 99 ? 7.377 0.790 -0.673 1.00 94.88 99 TRP A CA 1
ATOM 753 C C . TRP A 1 99 ? 7.426 -0.726 -0.879 1.00 94.88 99 TRP A C 1
ATOM 755 O O . TRP A 1 99 ? 7.214 -1.184 -1.997 1.00 94.88 99 TRP A O 1
ATOM 765 N N . ALA A 1 100 ? 7.638 -1.510 0.182 1.00 93.75 100 ALA A N 1
ATOM 766 C CA . ALA A 1 100 ? 7.578 -2.971 0.113 1.00 93.75 100 ALA A CA 1
ATOM 767 C C . ALA A 1 100 ? 6.222 -3.450 -0.430 1.00 93.75 100 ALA A C 1
ATOM 769 O O . A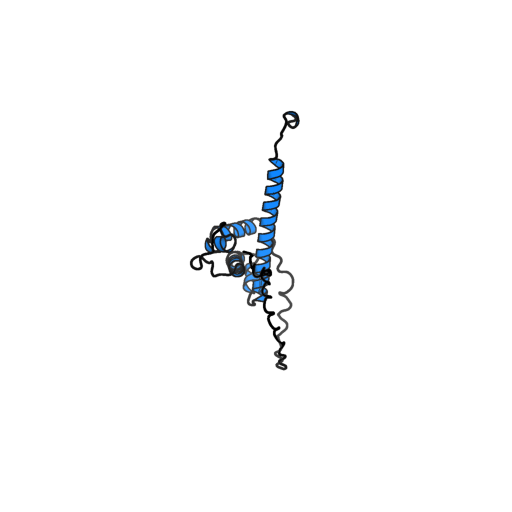LA A 1 100 ? 6.177 -4.325 -1.289 1.00 93.75 100 ALA A O 1
ATOM 770 N N . LEU A 1 101 ? 5.137 -2.790 -0.019 1.00 94.44 101 LEU A N 1
ATOM 771 C CA . LEU A 1 101 ? 3.798 -3.047 -0.539 1.00 94.44 101 LEU A CA 1
ATOM 772 C C . LEU A 1 101 ? 3.656 -2.679 -2.027 1.00 94.44 101 LEU A C 1
ATOM 774 O O . LEU A 1 101 ? 3.033 -3.421 -2.779 1.00 94.44 101 LEU A O 1
ATOM 778 N N . CYS A 1 102 ? 4.276 -1.582 -2.481 1.00 94.62 102 CYS A N 1
ATOM 779 C CA . CYS A 1 102 ? 4.325 -1.249 -3.912 1.00 94.62 102 CYS A CA 1
ATOM 780 C C . CYS A 1 102 ? 5.026 -2.350 -4.718 1.00 94.62 102 CYS A C 1
ATOM 782 O O . CYS A 1 102 ? 4.540 -2.733 -5.777 1.00 94.62 102 CYS A O 1
ATOM 784 N N . VAL A 1 103 ? 6.153 -2.862 -4.214 1.00 94.38 103 VAL A N 1
ATOM 785 C CA . VAL A 1 103 ? 6.906 -3.939 -4.871 1.00 94.38 103 VAL A CA 1
ATOM 786 C C . VAL A 1 103 ? 6.068 -5.214 -4.938 1.00 94.38 103 VAL A C 1
ATOM 788 O O . VAL A 1 103 ? 5.963 -5.796 -6.012 1.00 94.38 103 VAL A O 1
ATOM 791 N N . ALA A 1 104 ? 5.426 -5.616 -3.840 1.00 93.88 104 ALA A N 1
ATOM 792 C CA . ALA A 1 104 ? 4.583 -6.810 -3.814 1.00 93.88 104 ALA A CA 1
ATOM 793 C C . ALA A 1 104 ? 3.394 -6.714 -4.787 1.00 93.88 104 ALA A C 1
ATOM 795 O O . ALA A 1 104 ? 3.070 -7.687 -5.457 1.00 93.88 104 ALA A O 1
ATOM 796 N N . LEU A 1 105 ? 2.770 -5.538 -4.899 1.00 93.50 105 LEU A N 1
ATOM 797 C CA . LEU A 1 105 ? 1.567 -5.367 -5.716 1.00 93.50 105 LEU A CA 1
ATOM 798 C C . LEU A 1 105 ? 1.843 -5.140 -7.192 1.00 93.50 105 LEU A C 1
ATOM 800 O O . LEU A 1 105 ? 1.102 -5.646 -8.026 1.00 93.50 105 LEU A O 1
ATOM 804 N N . PHE A 1 106 ? 2.851 -4.334 -7.526 1.00 93.94 106 PHE A N 1
ATOM 805 C CA . PHE A 1 106 ? 2.995 -3.814 -8.884 1.00 93.94 106 PHE A CA 1
ATOM 806 C C . PHE A 1 106 ? 4.074 -4.506 -9.707 1.00 93.94 106 PHE A C 1
ATOM 808 O O . PHE A 1 106 ? 4.056 -4.351 -10.923 1.00 93.94 106 PHE A O 1
ATOM 815 N N . THR A 1 107 ? 4.968 -5.296 -9.103 1.00 92.44 107 THR A N 1
ATOM 816 C CA . THR A 1 107 ? 6.036 -5.979 -9.858 1.00 92.44 107 THR A CA 1
ATOM 817 C C . THR A 1 107 ? 5.472 -6.970 -10.879 1.00 92.44 107 THR A C 1
ATOM 819 O O . THR A 1 107 ? 5.921 -6.983 -12.022 1.00 92.44 107 THR A O 1
ATOM 822 N N . GLU A 1 108 ? 4.443 -7.734 -10.509 1.00 89.25 108 GLU A N 1
ATOM 823 C CA . GLU A 1 108 ? 3.829 -8.763 -11.366 1.00 89.25 108 GLU A CA 1
ATOM 824 C C . GLU A 1 108 ? 2.439 -8.358 -11.891 1.00 89.25 108 GLU A C 1
ATOM 826 O O . GLU A 1 108 ? 1.740 -9.150 -12.518 1.00 89.25 108 GLU A O 1
ATOM 831 N N . HIS A 1 109 ? 2.018 -7.109 -11.665 1.00 89.81 109 HIS A N 1
ATOM 832 C CA . HIS A 1 109 ? 0.683 -6.665 -12.060 1.00 89.81 109 HIS A CA 1
ATOM 833 C C . HIS A 1 109 ? 0.560 -6.512 -13.585 1.00 89.81 109 HIS A C 1
ATOM 835 O O . HIS A 1 109 ? 1.338 -5.750 -14.168 1.00 89.81 109 HIS A O 1
ATOM 841 N N . PRO A 1 110 ? -0.473 -7.082 -14.236 1.00 89.88 110 PRO A N 1
ATOM 842 C CA . PRO A 1 110 ? -0.586 -7.099 -15.699 1.00 89.88 110 PRO A CA 1
ATOM 843 C C . PRO A 1 110 ? -0.581 -5.700 -16.331 1.00 89.88 110 PRO A C 1
ATOM 845 O O . PRO A 1 110 ? 0.037 -5.479 -17.365 1.00 89.88 110 PRO A O 1
ATOM 848 N N . VAL A 1 111 ? -1.246 -4.734 -15.690 1.00 90.69 111 VAL A N 1
ATOM 849 C CA . VAL A 1 111 ? -1.383 -3.362 -16.215 1.00 90.69 111 VAL A CA 1
ATOM 850 C C . VAL A 1 111 ? -0.262 -2.419 -15.761 1.00 90.69 111 VAL A C 1
ATOM 852 O O . VAL A 1 111 ? 0.179 -1.562 -16.520 1.00 90.69 111 VAL A O 1
ATOM 855 N N . TYR A 1 112 ? 0.199 -2.546 -14.516 1.00 91.56 112 TYR A N 1
ATOM 856 C CA . TYR A 1 112 ? 1.031 -1.530 -13.866 1.00 91.56 112 TYR A CA 1
ATOM 857 C C . TYR A 1 112 ? 2.510 -1.916 -13.801 1.00 91.56 112 TYR A C 1
ATOM 859 O O . TYR A 1 112 ? 3.340 -1.028 -13.604 1.00 91.56 112 TYR A O 1
ATOM 867 N N . SER A 1 113 ? 2.850 -3.192 -14.021 1.00 92.06 113 SER A N 1
ATOM 868 C CA . SER A 1 113 ? 4.235 -3.678 -14.025 1.00 92.06 113 SER A CA 1
ATOM 869 C C . SER A 1 113 ? 5.142 -2.917 -14.999 1.00 92.06 113 SER A C 1
ATOM 871 O O . SER A 1 113 ? 6.193 -2.444 -14.558 1.00 92.06 113 SER A O 1
ATOM 873 N N . PRO A 1 114 ? 4.740 -2.638 -16.260 1.00 90.62 114 PRO A N 1
ATOM 874 C CA . PRO A 1 114 ? 5.586 -1.874 -17.178 1.00 90.62 114 PRO A CA 1
ATOM 875 C C . PRO A 1 114 ? 5.904 -0.464 -16.668 1.00 90.62 114 PRO A C 1
ATOM 877 O O . PRO A 1 114 ? 7.037 -0.003 -16.774 1.00 90.62 114 PRO A O 1
ATOM 880 N N . SER A 1 115 ? 4.925 0.227 -16.075 1.00 91.19 115 SER A N 1
ATOM 881 C CA . SER A 1 115 ? 5.132 1.563 -15.504 1.00 91.19 115 SER A CA 1
ATOM 882 C C . SER A 1 115 ? 5.936 1.523 -14.205 1.00 91.19 115 SER A C 1
ATOM 884 O O . SER A 1 115 ? 6.703 2.445 -13.928 1.00 91.19 115 SER A O 1
ATOM 886 N N . PHE A 1 116 ? 5.773 0.469 -13.406 1.00 92.94 116 PHE A N 1
ATOM 887 C CA . PHE A 1 116 ? 6.507 0.280 -12.159 1.00 92.94 116 PHE A CA 1
ATOM 888 C C . PHE A 1 116 ? 7.983 -0.057 -12.411 1.00 92.94 116 PHE A C 1
ATOM 890 O O . PHE A 1 116 ? 8.857 0.456 -11.716 1.00 92.94 116 PHE A O 1
ATOM 897 N N . ALA A 1 117 ? 8.288 -0.819 -13.463 1.00 92.06 117 ALA A N 1
ATOM 898 C CA . ALA A 1 117 ? 9.657 -1.152 -13.864 1.00 92.06 117 ALA A CA 1
ATOM 899 C C . ALA A 1 117 ? 10.504 0.078 -14.257 1.00 92.06 117 ALA A C 1
ATOM 901 O O . ALA A 1 117 ? 11.733 0.042 -14.189 1.00 92.06 117 ALA A O 1
ATOM 902 N N . LEU A 1 118 ? 9.864 1.191 -14.633 1.00 91.38 118 LEU A N 1
ATOM 903 C CA . LEU A 1 118 ? 10.544 2.452 -14.955 1.00 91.38 118 LEU A CA 1
ATOM 904 C C . LEU A 1 118 ? 10.992 3.235 -13.710 1.00 91.38 118 LEU A C 1
ATOM 906 O O . LEU A 1 118 ? 11.733 4.212 -13.834 1.00 91.38 118 LEU A O 1
ATOM 910 N N . VAL A 1 119 ? 10.575 2.824 -12.509 1.00 91.88 119 VAL A N 1
ATOM 911 C CA . VAL A 1 119 ? 10.877 3.518 -11.253 1.00 91.88 119 VAL A CA 1
ATOM 912 C C . VAL A 1 119 ? 12.350 3.348 -10.891 1.00 91.88 119 VAL A C 1
ATOM 914 O O . VAL A 1 119 ? 12.762 2.341 -10.316 1.00 91.88 119 VAL A O 1
ATOM 917 N N . LYS A 1 120 ? 13.154 4.371 -11.188 1.00 89.75 120 LYS A N 1
ATOM 918 C CA . LYS A 1 120 ? 14.589 4.392 -10.857 1.00 89.75 120 LYS A CA 1
ATOM 919 C C . LYS A 1 120 ? 14.930 5.460 -9.827 1.00 89.75 120 LYS A C 1
ATOM 921 O O . LYS A 1 120 ? 15.779 5.236 -8.964 1.00 89.75 120 LYS A O 1
ATOM 926 N N . THR A 1 121 ? 14.255 6.607 -9.878 1.00 92.00 121 THR A N 1
ATOM 927 C CA . THR A 1 121 ? 14.586 7.752 -9.023 1.00 92.00 121 THR A CA 1
ATOM 928 C C . THR A 1 121 ? 13.860 7.702 -7.677 1.00 92.00 121 THR A C 1
ATOM 930 O O . THR A 1 121 ? 12.801 7.088 -7.528 1.00 92.00 121 THR A O 1
ATOM 933 N N . ALA A 1 122 ? 14.403 8.394 -6.669 1.00 91.25 122 ALA A N 1
ATOM 934 C CA . ALA A 1 122 ? 13.740 8.538 -5.370 1.00 91.25 122 ALA A CA 1
ATOM 935 C C . ALA A 1 122 ? 12.381 9.257 -5.484 1.00 91.25 122 ALA A C 1
ATOM 937 O O . ALA A 1 122 ? 11.436 8.892 -4.787 1.00 91.25 122 ALA A O 1
ATOM 938 N N . LYS A 1 123 ? 12.265 10.226 -6.405 1.00 90.50 123 LYS A N 1
ATOM 939 C CA . LYS A 1 123 ? 11.010 10.942 -6.678 1.00 90.50 123 LYS A CA 1
ATOM 940 C C . LYS A 1 123 ? 9.944 10.010 -7.250 1.00 90.50 123 LYS A C 1
ATOM 942 O O . LYS A 1 123 ? 8.783 10.104 -6.859 1.00 90.50 123 LYS A O 1
ATOM 947 N N . ASP A 1 124 ? 10.325 9.092 -8.133 1.00 90.50 124 ASP A N 1
ATOM 948 C CA . ASP A 1 124 ? 9.389 8.109 -8.684 1.00 90.50 124 ASP A CA 1
ATOM 949 C C . ASP A 1 124 ? 8.900 7.153 -7.599 1.00 90.50 124 ASP A C 1
ATOM 951 O O . ASP A 1 124 ? 7.695 6.936 -7.470 1.00 90.50 124 ASP A O 1
ATOM 955 N N . LYS A 1 125 ? 9.808 6.659 -6.745 1.00 93.19 125 LYS A N 1
ATOM 956 C CA . LYS A 1 125 ? 9.430 5.829 -5.590 1.00 93.19 125 LYS A CA 1
ATOM 957 C C . LYS A 1 125 ? 8.431 6.548 -4.691 1.00 93.19 125 LYS A C 1
ATOM 959 O O . LYS A 1 125 ? 7.401 5.981 -4.337 1.00 93.19 125 LYS A O 1
ATOM 964 N N . GLU A 1 126 ? 8.697 7.812 -4.369 1.00 93.62 126 GLU A N 1
ATOM 965 C CA . GLU A 1 126 ? 7.802 8.630 -3.553 1.00 93.62 126 GLU A CA 1
ATOM 966 C C . GLU A 1 126 ? 6.412 8.785 -4.191 1.00 93.62 126 GLU A C 1
ATOM 968 O O . GLU A 1 126 ? 5.400 8.711 -3.489 1.00 93.62 126 GLU A O 1
ATOM 973 N N . ARG A 1 127 ? 6.326 8.941 -5.520 1.00 91.94 127 ARG A N 1
ATOM 974 C CA . ARG A 1 127 ? 5.037 9.007 -6.233 1.00 91.94 127 ARG A CA 1
ATOM 975 C C . ARG A 1 127 ? 4.215 7.736 -6.033 1.00 91.94 127 ARG A C 1
ATOM 977 O O . ARG A 1 127 ? 3.041 7.840 -5.680 1.00 91.94 127 ARG A O 1
ATOM 984 N N . TRP A 1 128 ? 4.817 6.563 -6.213 1.00 95.06 128 TRP A N 1
ATOM 985 C CA . TRP A 1 128 ? 4.142 5.275 -6.012 1.00 95.06 128 TRP A CA 1
ATOM 986 C C . TRP A 1 128 ? 3.737 5.052 -4.555 1.00 95.06 128 TRP A C 1
ATOM 988 O O . TRP A 1 128 ? 2.580 4.731 -4.274 1.00 95.06 128 TRP A O 1
ATOM 998 N N . VAL A 1 129 ? 4.644 5.337 -3.617 1.00 94.88 129 VAL A N 1
ATOM 999 C CA . VAL A 1 129 ? 4.355 5.261 -2.178 1.00 94.88 129 VAL A CA 1
ATOM 1000 C C . VAL A 1 129 ? 3.178 6.160 -1.806 1.00 94.88 129 VAL A C 1
ATOM 1002 O O . VAL A 1 129 ? 2.284 5.737 -1.073 1.00 94.88 129 VAL A O 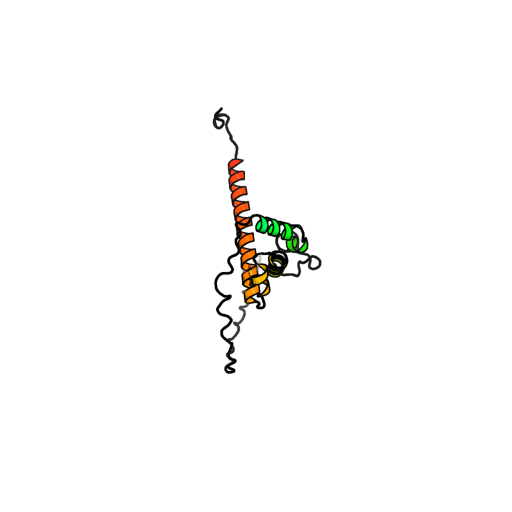1
ATOM 1005 N N . ASN A 1 130 ? 3.121 7.381 -2.339 1.00 94.56 130 ASN A N 1
ATOM 1006 C CA . ASN A 1 130 ? 2.017 8.297 -2.070 1.00 94.56 130 ASN A CA 1
ATOM 1007 C C . ASN A 1 130 ? 0.672 7.774 -2.596 1.00 94.56 130 ASN A C 1
ATOM 1009 O O . ASN A 1 130 ? -0.348 8.022 -1.952 1.00 94.56 130 ASN A O 1
ATOM 1013 N N . LYS A 1 131 ? 0.639 7.018 -3.703 1.00 93.62 131 LYS A N 1
ATOM 1014 C CA . LYS A 1 131 ? -0.600 6.385 -4.189 1.00 93.62 131 LYS A CA 1
ATOM 1015 C C . LYS A 1 131 ? -1.118 5.336 -3.210 1.00 93.62 131 LYS A C 1
ATOM 1017 O O . LYS A 1 131 ? -2.290 5.394 -2.842 1.00 93.62 131 LYS A O 1
ATOM 1022 N N . ILE A 1 132 ? -0.241 4.456 -2.729 1.00 94.81 132 ILE A N 1
ATOM 1023 C CA . ILE A 1 132 ? -0.580 3.463 -1.701 1.00 94.81 132 ILE A CA 1
ATOM 1024 C C . ILE A 1 132 ? -1.011 4.148 -0.405 1.00 94.81 132 ILE A C 1
ATOM 1026 O O . ILE A 1 132 ? -2.069 3.841 0.137 1.00 94.81 132 ILE A O 1
ATOM 1030 N N . LYS A 1 133 ? -0.243 5.135 0.068 1.00 94.56 133 LYS A N 1
ATOM 1031 C CA . LYS A 1 133 ? -0.566 5.893 1.284 1.00 94.56 133 LYS A CA 1
ATOM 1032 C C . LYS A 1 133 ? -1.957 6.522 1.208 1.00 94.56 133 LYS A C 1
ATOM 1034 O O . LYS A 1 133 ? -2.729 6.408 2.158 1.00 94.56 133 LYS A O 1
ATOM 1039 N N . ASN A 1 134 ? -2.273 7.178 0.092 1.00 95.00 134 ASN A N 1
ATOM 1040 C CA . ASN A 1 134 ? -3.564 7.832 -0.102 1.00 95.00 134 ASN A CA 1
ATOM 1041 C C . ASN A 1 134 ? -4.702 6.809 -0.196 1.00 95.00 134 ASN A C 1
ATOM 1043 O O . ASN A 1 134 ? -5.757 7.037 0.391 1.00 95.00 134 ASN A O 1
ATOM 1047 N N . ARG A 1 135 ? -4.487 5.663 -0.858 1.00 95.00 135 ARG A N 1
ATOM 1048 C CA . ARG A 1 135 ? -5.488 4.591 -0.900 1.00 95.00 135 ARG A CA 1
ATOM 1049 C C . ARG A 1 135 ? -5.775 4.028 0.490 1.00 95.00 135 ARG A C 1
ATOM 1051 O O . ARG A 1 135 ? -6.939 3.960 0.870 1.00 95.00 135 ARG A O 1
ATOM 1058 N N . LEU A 1 136 ? -4.736 3.697 1.258 1.00 94.88 136 LEU A N 1
ATOM 1059 C CA . LEU A 1 136 ? -4.884 3.193 2.627 1.00 94.88 136 LEU A CA 1
ATOM 1060 C C . LEU A 1 136 ? -5.614 4.195 3.519 1.00 94.88 136 LEU A C 1
ATOM 1062 O O . LEU A 1 136 ? -6.513 3.810 4.258 1.00 94.88 136 LEU A O 1
ATOM 1066 N N . LYS A 1 137 ? -5.270 5.485 3.415 1.00 94.69 137 LYS A N 1
ATOM 1067 C CA . LYS A 1 137 ? -5.977 6.545 4.139 1.00 94.69 137 LYS A CA 1
ATOM 1068 C C . LYS A 1 137 ? -7.469 6.544 3.798 1.00 94.69 137 LYS A C 1
ATOM 1070 O O . LYS A 1 137 ? -8.280 6.533 4.712 1.00 94.69 137 LYS A O 1
ATOM 1075 N N . ASN A 1 138 ? -7.818 6.507 2.512 1.00 94.88 138 ASN A N 1
ATOM 1076 C CA . ASN A 1 138 ? -9.215 6.503 2.076 1.00 94.88 138 ASN A CA 1
ATOM 1077 C C . ASN A 1 138 ? -9.968 5.257 2.558 1.00 94.88 138 ASN A C 1
ATOM 1079 O O . ASN A 1 138 ? -11.116 5.377 2.968 1.00 94.88 138 ASN A O 1
ATOM 1083 N N . MET A 1 139 ? -9.334 4.078 2.536 1.00 94.00 139 MET A N 1
ATOM 1084 C CA . MET A 1 139 ? -9.939 2.851 3.064 1.00 94.00 139 MET A CA 1
ATOM 1085 C C . MET A 1 139 ? -10.223 2.970 4.561 1.00 94.00 139 MET A C 1
ATOM 1087 O O . MET A 1 139 ? -11.343 2.713 4.975 1.00 94.00 139 MET A O 1
ATOM 1091 N N . ILE A 1 140 ? -9.249 3.428 5.353 1.00 93.56 140 ILE A N 1
ATOM 1092 C CA . ILE A 1 140 ? -9.420 3.623 6.802 1.00 93.56 140 ILE A CA 1
ATOM 1093 C C . ILE A 1 140 ? -10.540 4.628 7.087 1.00 93.56 140 ILE A C 1
ATOM 1095 O O . ILE A 1 140 ? -11.381 4.375 7.943 1.00 93.56 140 ILE A O 1
ATOM 1099 N N . THR A 1 141 ? -10.567 5.753 6.365 1.00 95.44 141 THR A N 1
ATOM 1100 C CA . THR A 1 141 ? -11.617 6.768 6.514 1.00 95.44 141 THR A CA 1
ATOM 1101 C C . THR A 1 141 ? -12.997 6.177 6.239 1.00 95.44 141 THR A C 1
ATOM 1103 O O . THR A 1 141 ? -13.855 6.271 7.108 1.00 95.44 141 THR A O 1
ATOM 1106 N N . LYS A 1 142 ? -13.182 5.480 5.110 1.00 93.00 142 LYS A N 1
ATOM 1107 C CA . LYS A 1 142 ? -14.456 4.819 4.792 1.00 93.00 142 LYS A CA 1
ATOM 1108 C C . LYS A 1 142 ? -14.845 3.768 5.828 1.00 93.00 142 LYS A C 1
ATOM 1110 O O . LYS A 1 142 ? -16.003 3.684 6.210 1.00 93.00 142 LYS A O 1
ATOM 1115 N N . THR A 1 143 ? -13.888 2.973 6.314 1.00 92.44 143 THR A N 1
ATOM 1116 C CA . THR A 1 143 ? -14.155 2.001 7.381 1.00 92.44 143 THR A CA 1
ATOM 1117 C C . THR A 1 143 ? -14.682 2.689 8.637 1.00 92.44 143 THR A C 1
ATOM 1119 O O . THR A 1 143 ? -15.635 2.197 9.229 1.00 92.44 143 THR A O 1
ATOM 1122 N N . HIS A 1 144 ? -14.103 3.820 9.044 1.00 91.75 144 HIS A N 1
ATOM 1123 C CA . HIS A 1 144 ? -14.601 4.567 10.199 1.00 91.75 144 HIS A CA 1
ATOM 1124 C C . HIS A 1 144 ? -15.982 5.186 9.953 1.00 91.75 144 HIS A C 1
ATOM 1126 O O . HIS A 1 144 ? -16.820 5.100 10.843 1.00 91.75 144 HIS A O 1
ATOM 1132 N N . GLU A 1 145 ? -16.235 5.740 8.764 1.00 92.69 145 GLU A N 1
ATOM 1133 C CA . GLU A 1 145 ? -17.555 6.267 8.379 1.00 92.69 145 GLU A CA 1
ATOM 1134 C C . GLU A 1 145 ? -18.631 5.175 8.472 1.00 92.69 145 GLU A C 1
ATOM 1136 O O . GLU A 1 145 ? -19.660 5.379 9.107 1.00 92.69 145 GLU A O 1
ATOM 1141 N N . TYR A 1 146 ? -18.359 3.975 7.946 1.00 90.12 146 TYR A N 1
ATOM 1142 C CA . TYR A 1 146 ? -19.286 2.846 8.059 1.00 90.12 146 TYR A CA 1
ATOM 1143 C C . TYR A 1 146 ? -19.465 2.357 9.500 1.00 90.12 146 TYR A C 1
ATOM 1145 O O . TYR A 1 146 ? -20.565 1.963 9.876 1.00 90.12 146 TYR A O 1
ATOM 1153 N N . ILE A 1 147 ? -18.411 2.363 10.322 1.00 87.69 147 ILE A N 1
ATOM 1154 C CA . ILE A 1 147 ? -18.524 2.018 11.749 1.00 87.69 147 ILE A CA 1
ATOM 1155 C C . ILE A 1 147 ? -19.419 3.028 12.475 1.00 87.69 147 ILE A C 1
ATOM 1157 O O . ILE A 1 147 ? -20.227 2.624 13.308 1.00 87.69 147 ILE A O 1
ATOM 1161 N N . GLU A 1 148 ? -19.289 4.317 12.169 1.00 88.62 148 GLU A N 1
ATOM 1162 C CA . GLU A 1 148 ? -20.125 5.369 12.746 1.00 88.62 148 GLU A CA 1
ATOM 1163 C C . GLU A 1 148 ? -21.585 5.232 12.296 1.00 88.62 148 GLU A C 1
ATOM 1165 O O . GLU A 1 148 ? -22.476 5.208 13.141 1.00 88.62 148 GLU A O 1
ATOM 1170 N N . GLU A 1 149 ? -21.830 5.0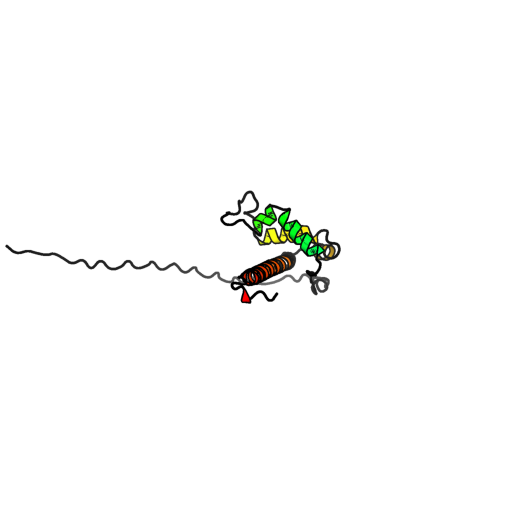48 10.998 1.00 85.75 149 GLU A N 1
ATOM 1171 C CA . GLU A 1 149 ? -23.172 4.861 10.435 1.00 85.75 149 GLU A CA 1
ATOM 1172 C C . GLU A 1 149 ? -23.859 3.603 10.991 1.00 85.75 149 GLU A C 1
ATOM 1174 O O . GLU A 1 149 ? -25.010 3.655 11.428 1.00 85.75 149 GLU A O 1
ATOM 1179 N N . MET A 1 150 ? -23.153 2.469 11.053 1.00 83.62 150 MET A N 1
ATOM 1180 C CA . MET A 1 150 ? -23.696 1.235 11.635 1.00 83.62 150 MET A CA 1
ATOM 1181 C C . MET A 1 150 ? -23.854 1.331 13.156 1.00 83.62 150 MET A C 1
ATOM 1183 O O . MET A 1 150 ? -24.800 0.771 13.704 1.00 83.62 150 MET A O 1
ATOM 1187 N N . GLY A 1 151 ? -22.967 2.049 13.849 1.00 74.44 151 GLY A N 1
ATOM 1188 C CA . GLY A 1 151 ? -23.087 2.322 15.282 1.00 74.44 151 GLY A CA 1
ATOM 1189 C C . GLY A 1 151 ? -24.284 3.218 15.611 1.00 74.44 151 GLY A C 1
ATOM 1190 O O . GLY A 1 151 ? -24.952 2.991 16.616 1.00 74.44 151 GLY A O 1
ATOM 1191 N N . GLN A 1 152 ? -24.601 4.178 14.738 1.00 63.25 152 GLN A N 1
ATOM 1192 C CA . GLN A 1 152 ? -25.826 4.981 14.801 1.00 63.25 152 GLN A CA 1
ATOM 1193 C C . GLN A 1 152 ? -27.067 4.154 14.441 1.00 63.25 152 GLN A C 1
ATOM 1195 O O . GLN A 1 152 ? -28.081 4.264 15.117 1.00 63.25 152 GLN A O 1
ATOM 1200 N N . THR A 1 153 ? -26.986 3.271 13.443 1.00 60.34 153 THR A N 1
ATOM 1201 C CA . THR A 1 153 ? -28.087 2.356 13.075 1.00 60.34 153 THR A CA 1
ATOM 1202 C C . THR A 1 153 ? -28.353 1.307 14.168 1.00 60.34 153 THR A C 1
ATOM 1204 O O . THR A 1 153 ? -29.461 0.792 14.292 1.00 60.34 153 THR A O 1
ATOM 1207 N N . GLY A 1 154 ? -27.343 1.000 14.989 1.00 55.72 154 GLY A N 1
ATOM 1208 C CA . GLY A 1 154 ? -27.442 0.164 16.187 1.00 55.72 154 GLY A CA 1
ATOM 1209 C C . GLY A 1 154 ? -27.848 0.917 17.461 1.00 55.72 154 GLY A C 1
ATOM 1210 O O . GLY A 1 154 ? -28.037 0.273 18.496 1.00 55.72 154 GLY A O 1
ATOM 1211 N N . ALA A 1 155 ? -28.001 2.247 17.413 1.00 60.00 155 ALA A N 1
ATOM 1212 C CA . ALA A 1 155 ? -28.642 3.016 18.474 1.00 60.00 155 ALA A CA 1
ATOM 1213 C C . ALA A 1 155 ? -30.152 2.746 18.406 1.00 60.00 155 ALA A C 1
ATOM 1215 O O . ALA A 1 155 ? -30.891 3.448 17.730 1.00 60.00 155 ALA A O 1
ATOM 1216 N N . GLY A 1 156 ? -30.530 1.627 19.029 1.00 57.78 156 GLY A N 1
ATOM 1217 C CA . GLY A 1 156 ? -31.861 1.083 19.288 1.00 57.78 156 GLY A CA 1
ATOM 1218 C C . GLY A 1 156 ? -33.083 1.753 18.651 1.00 57.78 156 GLY A C 1
ATOM 1219 O O . GLY A 1 156 ? -33.377 2.923 18.862 1.00 57.78 156 GLY A O 1
ATOM 1220 N N . ILE A 1 157 ? -33.928 0.913 18.056 1.00 59.50 157 ILE A N 1
ATOM 1221 C CA . ILE A 1 157 ? -35.384 1.024 18.210 1.00 59.50 157 ILE A CA 1
ATOM 1222 C C . ILE A 1 157 ? -35.649 0.987 19.729 1.00 59.50 157 ILE A C 1
ATOM 1224 O O . ILE A 1 157 ? -35.777 -0.083 20.322 1.00 59.50 157 ILE A O 1
ATOM 1228 N N . GLU A 1 158 ? -35.584 2.135 20.403 1.00 61.50 158 GLU A N 1
ATOM 1229 C CA . GLU A 1 158 ? -35.669 2.212 21.869 1.00 61.50 158 GLU A CA 1
ATOM 1230 C C . GLU A 1 158 ? -37.107 2.017 22.370 1.00 61.50 158 GLU A C 1
ATOM 1232 O O . GLU A 1 158 ? -37.328 1.822 23.568 1.00 61.50 158 GLU A O 1
ATOM 1237 N N . ARG A 1 159 ? -38.101 2.075 21.474 1.00 57.41 159 ARG A N 1
ATOM 1238 C CA . ARG A 1 159 ? -39.522 1.978 21.817 1.00 57.41 159 ARG A CA 1
ATOM 1239 C C . ARG A 1 159 ? -40.251 1.054 20.853 1.00 57.41 159 ARG A C 1
ATOM 1241 O O . ARG A 1 159 ? -40.005 1.066 19.655 1.00 57.41 159 ARG A O 1
ATOM 1248 N N . GLU A 1 160 ? -41.240 0.329 21.368 1.00 60.94 160 GLU A N 1
ATOM 1249 C CA . GLU A 1 160 ? -42.113 -0.549 20.571 1.00 60.94 160 GLU A CA 1
ATOM 1250 C C . GLU A 1 160 ? -42.821 0.190 19.415 1.00 60.94 160 GLU A C 1
ATOM 1252 O O . GLU A 1 160 ? -43.138 -0.419 18.401 1.00 60.94 160 GLU A O 1
ATOM 1257 N N . ALA A 1 161 ? -43.010 1.511 19.530 1.00 65.94 161 ALA A N 1
ATOM 1258 C CA . ALA A 1 161 ? -43.611 2.362 18.499 1.00 65.94 161 ALA A CA 1
ATOM 1259 C C . ALA A 1 161 ? -42.719 2.615 17.266 1.00 65.94 161 ALA A C 1
ATOM 1261 O O . ALA A 1 161 ? -43.223 3.079 16.245 1.00 65.94 161 ALA A O 1
ATOM 1262 N N . ASP A 1 162 ? -41.417 2.328 17.346 1.00 65.25 162 ASP A N 1
ATOM 1263 C CA . ASP A 1 162 ? -40.482 2.501 16.228 1.00 65.25 162 ASP A CA 1
ATOM 1264 C C . ASP A 1 162 ? -40.470 1.263 15.299 1.00 65.25 162 ASP A C 1
ATOM 1266 O O . ASP A 1 162 ? -39.856 1.279 14.230 1.00 65.25 162 ASP A O 1
ATOM 1270 N N . ILE A 1 163 ? -41.190 0.194 15.673 1.00 70.12 163 ILE A N 1
ATOM 1271 C CA . ILE A 1 163 ? -41.440 -0.987 14.840 1.00 70.12 163 ILE A CA 1
ATOM 1272 C C . ILE A 1 163 ? -42.817 -0.832 14.181 1.00 70.12 163 ILE A C 1
ATOM 1274 O O . ILE A 1 163 ? -43.840 -1.163 14.774 1.00 70.12 163 ILE A O 1
ATOM 1278 N N . ASN A 1 164 ? -42.863 -0.358 12.935 1.00 64.25 164 ASN A N 1
ATOM 1279 C CA . ASN A 1 164 ? -44.069 -0.508 12.112 1.00 64.25 164 ASN A CA 1
ATOM 1280 C C . ASN A 1 164 ? -44.148 -1.960 11.606 1.00 64.25 164 ASN A C 1
ATOM 1282 O O . ASN A 1 164 ? -43.434 -2.316 10.665 1.00 64.25 164 ASN A O 1
ATOM 1286 N N . ILE A 1 165 ? -44.996 -2.778 12.240 1.00 62.56 165 ILE A N 1
ATOM 1287 C CA . ILE A 1 165 ? -45.526 -4.041 11.687 1.00 62.56 165 ILE A CA 1
ATOM 1288 C C . ILE A 1 165 ? -46.864 -3.767 11.004 1.00 62.56 165 ILE A C 1
ATOM 1290 O O . ILE A 1 165 ? -47.703 -3.071 11.619 1.00 62.56 165 ILE A O 1
#

Radius of gyration: 29.81 Å; chains: 1; bounding box: 75×52×105 Å

Foldseek 3Di:
DDDDDDDDDDDDDDDDDDDDDDDDDDDDDDDDDDDDDDPPPPPPLPPDPDDDPVDPVLVVQLVCLCVVQQLLVCLQPNDPPDQSDPVSNNVDHNLVSLLVSLCSRQCPDPPRNVSSVPPDDPVSSVVSSVVSVVVVVVVVVVVVVVVVVVVVVVPDVPDPVSDDD

Organism: NCBI:txid180088

Sequence (165 aa):
MVNPTKGEKVKQEPRVPEKPKRPGKSRMKISDTEEVETSDNEAKASKGLNINWDDEALNWALISAITDDAKIKQGLFPPPGANVSTKNGGGKSKTEHQWALCVALFTEHPVYSPSFALVKTAKDKERWVNKIKNRLKNMITKTHEYIEEMGQTGAGIEREADINI

Secondary structure (DSSP, 8-state):
-----------PPPPPPPPPPPPP---------------S-SSSSSS--------HHHHHHHHHHHHH-HHHHHHHSPPTT----GGGTTTS-HHHHHHHHHHHHHSS-TTTHHHHHT--SHHHHHHHHHHHHHHHHHHHHHHHHHHHHHHHHTS---SGGG---